Protein AF-A0A9N9N9U9-F1 (afdb_monomer)

Sequence (79 aa):
DLLLSYGVRIQYANSKRGVAIAERDHQEFEKYAYFRQDAEDFHLPLSDRSRAWVKGLRINDDIYNNTPTQLIGMSPHEA

Secondary structure (DSSP, 8-state):
-HHHHTTPPP---SSGGGGHHHHHHHHHHHHHHHHHHHHHHTTS-TT---STHHHHHHHHHHHHHHSPPTTTSS-TTT-

Foldseek 3Di:
DVCVVVVHDDDDDPDCVVCVVVVVVVVVLVVVLVVLQCVQCVPDDPVDGDPPSVVVSVVSVVCQQQDQDPVPRGGVVVD

Solvent-accessible surface area (backbone atoms only — not comparable to full-atom values): 4899 Å² total; per-residue (Å²): 108,70,54,58,76,71,69,49,83,88,79,82,77,92,45,69,80,79,43,45,66,61,53,51,51,51,55,57,54,47,55,61,49,49,56,40,42,50,63,58,31,67,79,43,60,93,92,51,78,72,71,67,43,64,70,52,46,60,60,51,50,54,49,57,35,66,38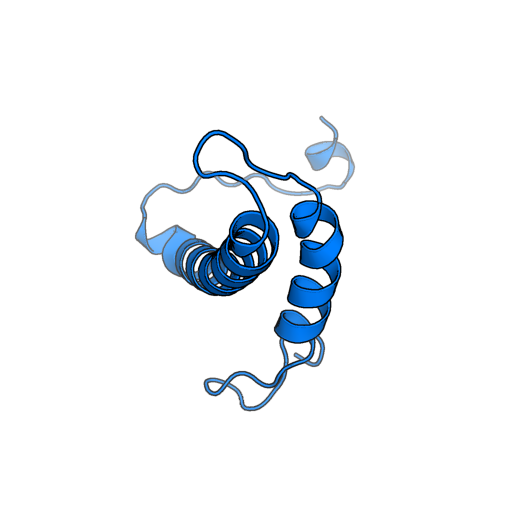,60,37,90,89,77,72,42,16,71,73,77,108

Structure (mmCIF, N/CA/C/O backbone):
data_AF-A0A9N9N9U9-F1
#
_entry.id   AF-A0A9N9N9U9-F1
#
loop_
_atom_site.group_PDB
_atom_site.id
_atom_site.type_symbol
_atom_site.label_atom_id
_atom_site.label_alt_id
_atom_site.label_comp_id
_atom_site.label_asym_id
_atom_site.label_entity_id
_atom_site.label_seq_id
_atom_site.pdbx_PDB_ins_code
_atom_site.Cartn_x
_atom_site.Cartn_y
_atom_site.Cartn_z
_atom_site.occupancy
_atom_site.B_iso_or_equiv
_atom_site.auth_seq_id
_atom_site.auth_comp_id
_atom_site.auth_asym_id
_atom_site.auth_atom_id
_atom_site.pdbx_PDB_model_num
ATOM 1 N N . ASP A 1 1 ? -25.172 -12.787 0.166 1.00 76.81 1 ASP A N 1
ATOM 2 C CA . ASP A 1 1 ? -25.186 -13.779 1.261 1.00 76.81 1 ASP A CA 1
ATOM 3 C C . ASP A 1 1 ? -23.903 -14.574 1.519 1.00 76.81 1 ASP A C 1
ATOM 5 O O . ASP A 1 1 ? -23.891 -15.308 2.494 1.00 76.81 1 ASP A O 1
ATOM 9 N N . LEU A 1 2 ? -22.791 -14.381 0.785 1.00 89.06 2 LEU A N 1
ATOM 10 C CA . LEU A 1 2 ? -21.529 -15.104 1.059 1.00 89.06 2 LEU A CA 1
ATOM 11 C C . LEU A 1 2 ? -20.933 -14.798 2.449 1.00 89.06 2 LEU A C 1
ATOM 13 O O . LEU A 1 2 ? -20.562 -15.696 3.188 1.00 89.06 2 LEU A O 1
ATOM 17 N N . LEU A 1 3 ? -20.856 -13.524 2.841 1.00 89.62 3 LEU A N 1
ATOM 18 C CA . LEU A 1 3 ? -20.291 -13.151 4.146 1.00 89.62 3 LEU A CA 1
ATOM 19 C C . LEU A 1 3 ? -21.160 -13.657 5.309 1.00 89.62 3 LEU A C 1
ATOM 21 O O . LEU A 1 3 ? -20.640 -14.153 6.304 1.00 89.62 3 LEU A O 1
ATOM 25 N N . LEU A 1 4 ? -22.485 -13.616 5.138 1.00 88.12 4 LEU A N 1
ATOM 26 C CA . LEU A 1 4 ? -23.434 -14.132 6.123 1.00 88.12 4 LEU A CA 1
ATOM 27 C C . LEU A 1 4 ? -23.349 -15.659 6.255 1.00 88.12 4 LEU A C 1
ATOM 29 O O . LEU A 1 4 ? -23.432 -16.160 7.373 1.00 88.12 4 LEU A O 1
ATOM 33 N N . SER A 1 5 ? -23.110 -16.401 5.163 1.00 93.56 5 SER A N 1
ATOM 34 C CA . SER A 1 5 ? -22.943 -17.862 5.227 1.00 93.56 5 SER A CA 1
ATOM 35 C C . SER A 1 5 ? -21.689 -18.299 5.986 1.00 93.56 5 SER A C 1
ATOM 37 O O . SER A 1 5 ? -21.668 -19.396 6.532 1.00 93.56 5 SER A O 1
ATOM 39 N N . TYR A 1 6 ? -20.666 -17.442 6.063 1.00 94.62 6 TYR A N 1
ATOM 40 C CA . TYR A 1 6 ? -19.476 -17.659 6.897 1.00 94.62 6 TYR A CA 1
ATOM 41 C C . TYR A 1 6 ? -19.604 -17.060 8.308 1.00 94.62 6 TYR A C 1
ATOM 43 O O . TYR A 1 6 ? -18.628 -17.033 9.052 1.00 94.62 6 TYR A O 1
ATOM 51 N N . GLY A 1 7 ? -20.783 -16.554 8.689 1.00 93.50 7 GLY A N 1
ATOM 52 C CA . GLY A 1 7 ? -20.998 -15.923 9.994 1.00 93.50 7 GLY A CA 1
ATOM 53 C C . GLY A 1 7 ? -20.265 -14.588 10.169 1.00 93.50 7 GLY A C 1
ATOM 54 O O . GLY A 1 7 ? -20.126 -14.103 11.292 1.00 93.50 7 GLY A O 1
ATOM 55 N N . VAL A 1 8 ? -19.796 -13.971 9.080 1.00 94.00 8 VAL A N 1
ATOM 56 C CA . VAL A 1 8 ? -19.103 -12.681 9.121 1.00 94.00 8 VAL A CA 1
ATOM 57 C C . VAL A 1 8 ? -20.127 -11.562 9.284 1.00 94.00 8 VAL A C 1
ATOM 59 O O . VAL A 1 8 ? -21.009 -11.360 8.444 1.00 94.00 8 VAL A O 1
ATOM 62 N N . ARG A 1 9 ? -19.991 -10.791 10.366 1.00 92.88 9 ARG A N 1
ATOM 63 C CA . ARG A 1 9 ? -20.823 -9.611 10.616 1.00 92.88 9 ARG A CA 1
ATOM 64 C C . ARG A 1 9 ? -20.323 -8.427 9.792 1.00 92.88 9 ARG A C 1
ATOM 66 O O . ARG A 1 9 ? -19.205 -7.963 9.983 1.00 92.88 9 ARG A O 1
ATOM 73 N N . ILE A 1 10 ? -21.192 -7.883 8.946 1.00 89.12 10 ILE A N 1
ATOM 74 C CA . ILE A 1 10 ? -20.919 -6.649 8.203 1.00 89.12 10 ILE A CA 1
ATOM 75 C C . ILE A 1 10 ? -21.195 -5.453 9.118 1.00 89.12 10 ILE A C 1
ATOM 77 O O . ILE A 1 10 ? -22.264 -5.358 9.725 1.00 89.12 10 ILE A O 1
ATOM 81 N N . GLN A 1 11 ? -20.230 -4.544 9.222 1.00 88.50 11 GLN A N 1
ATOM 82 C CA . GLN A 1 11 ? -20.389 -3.268 9.913 1.00 88.50 11 GLN A CA 1
ATOM 83 C C . GLN A 1 11 ? -20.049 -2.132 8.958 1.00 88.50 11 GLN A C 1
ATOM 85 O O . GLN A 1 11 ? -19.012 -2.158 8.298 1.00 88.50 11 GLN A O 1
ATOM 90 N N . TYR A 1 12 ? -20.924 -1.132 8.900 1.00 89.38 12 TYR A N 1
ATOM 91 C CA . TYR A 1 12 ? -20.681 0.082 8.135 1.00 89.38 12 TYR A CA 1
ATOM 92 C C . TYR A 1 12 ? -19.998 1.120 9.020 1.00 89.38 12 TYR A C 1
ATOM 94 O O . TYR A 1 12 ? -20.360 1.307 10.184 1.00 89.38 12 TYR A O 1
ATOM 102 N N . ALA A 1 13 ? -18.998 1.797 8.462 1.00 90.19 13 ALA A N 1
ATOM 103 C CA . ALA A 1 13 ? -18.314 2.870 9.156 1.00 90.19 13 ALA A CA 1
ATOM 104 C C . ALA A 1 13 ? -19.228 4.096 9.266 1.00 90.19 13 ALA A C 1
ATOM 106 O O . ALA A 1 13 ? -19.650 4.660 8.262 1.00 90.19 13 ALA A O 1
ATOM 107 N N . ASN A 1 14 ? -19.484 4.543 10.495 1.00 89.19 14 ASN A N 1
ATOM 108 C CA . ASN A 1 14 ? -20.293 5.741 10.757 1.00 89.19 14 ASN A CA 1
ATOM 109 C C . ASN A 1 14 ? -19.445 7.023 10.857 1.00 89.19 14 ASN A C 1
ATOM 111 O O . ASN A 1 14 ? -19.978 8.115 11.030 1.00 89.19 14 ASN A O 1
ATOM 115 N N . SER A 1 15 ? -18.114 6.904 10.804 1.00 91.50 15 SER A N 1
ATOM 116 C CA . SER A 1 15 ? -17.183 8.035 10.797 1.00 91.50 15 SER A CA 1
ATOM 117 C C . SER A 1 15 ? -15.821 7.622 10.241 1.00 91.50 15 SER A C 1
ATOM 119 O O . SER A 1 15 ? -15.424 6.463 10.376 1.00 91.50 15 SER A O 1
ATOM 121 N N . LYS A 1 16 ? -15.060 8.589 9.710 1.00 86.56 16 LYS A N 1
ATOM 122 C CA . LYS A 1 16 ? -13.674 8.364 9.262 1.00 86.56 16 LYS A CA 1
ATOM 123 C C . LYS A 1 16 ? -12.768 7.827 10.370 1.00 86.56 16 LYS A C 1
ATOM 125 O O . LYS A 1 16 ? -11.928 6.972 10.134 1.00 86.56 16 LYS A O 1
ATOM 130 N N . ARG A 1 17 ? -12.980 8.260 11.619 1.00 89.88 1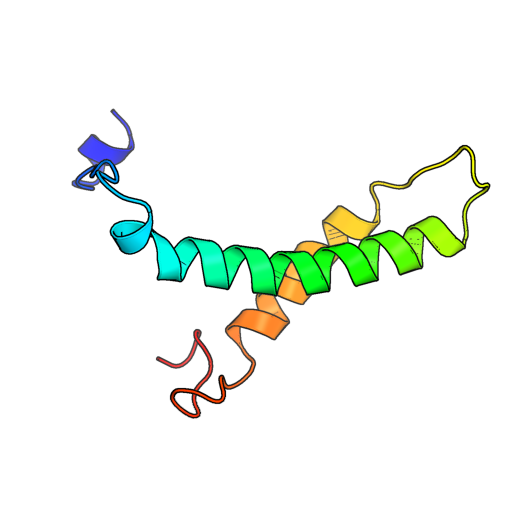7 ARG A N 1
ATOM 131 C CA . ARG A 1 17 ? -12.174 7.797 12.760 1.00 89.88 17 ARG A CA 1
ATOM 132 C C . ARG A 1 17 ? -12.263 6.281 12.962 1.00 89.88 17 ARG A C 1
ATOM 134 O O . ARG A 1 17 ? -11.276 5.680 13.366 1.00 89.88 17 ARG A O 1
ATOM 141 N N . GLY A 1 18 ? -13.411 5.674 12.655 1.00 89.69 18 GLY A N 1
ATOM 142 C CA . GLY A 1 18 ? -13.608 4.225 12.757 1.00 89.69 18 GLY A CA 1
ATOM 143 C C . GLY A 1 18 ? -12.847 3.410 11.707 1.00 89.69 18 GLY A C 1
ATOM 144 O O . GLY A 1 18 ? -12.664 2.216 11.900 1.00 89.69 18 GLY A O 1
ATOM 145 N N . VAL A 1 19 ? -12.384 4.047 10.628 1.00 93.44 19 VAL A N 1
ATOM 146 C CA . VAL A 1 19 ? -11.629 3.406 9.535 1.00 93.44 19 VAL A CA 1
ATOM 147 C C . VAL A 1 19 ? -10.204 3.935 9.407 1.00 93.44 19 VAL A C 1
ATOM 149 O O . VAL A 1 19 ? -9.469 3.492 8.535 1.00 93.44 19 VAL A O 1
ATOM 152 N N . ALA A 1 20 ? -9.780 4.831 10.302 1.00 91.62 20 ALA A N 1
ATOM 153 C CA . ALA A 1 20 ? -8.498 5.524 10.204 1.00 91.62 20 ALA A CA 1
ATOM 154 C C . ALA A 1 20 ? -7.282 4.578 10.168 1.00 91.62 20 ALA A C 1
ATOM 156 O O . ALA A 1 20 ? -6.268 4.915 9.566 1.00 91.62 20 ALA A O 1
ATOM 157 N N . ILE A 1 21 ? -7.377 3.401 10.802 1.00 88.88 21 ILE A N 1
ATOM 158 C CA . ILE A 1 21 ? -6.325 2.375 10.738 1.00 88.88 21 ILE A CA 1
ATOM 159 C C . ILE A 1 21 ? -6.237 1.792 9.325 1.00 88.88 21 ILE A C 1
ATOM 161 O O . ILE A 1 21 ? -5.159 1.802 8.747 1.00 88.88 21 ILE A O 1
ATOM 165 N N . ALA A 1 22 ? -7.365 1.360 8.755 1.00 89.94 22 ALA A N 1
ATOM 166 C CA . ALA A 1 22 ? -7.412 0.821 7.397 1.00 89.94 22 ALA A CA 1
ATOM 167 C C . ALA A 1 22 ? -7.031 1.876 6.343 1.00 89.94 22 ALA A C 1
ATOM 169 O O . ALA A 1 22 ? -6.349 1.563 5.376 1.00 89.94 22 ALA A O 1
ATOM 170 N N . GLU A 1 23 ? -7.422 3.139 6.541 1.00 92.62 23 GLU A N 1
ATOM 171 C CA . GLU A 1 23 ? -7.008 4.243 5.665 1.00 92.62 23 GLU A CA 1
ATOM 172 C C . GLU A 1 23 ? -5.493 4.472 5.718 1.00 92.62 23 GLU A C 1
ATOM 174 O O . GLU A 1 23 ? -4.861 4.619 4.675 1.00 92.62 23 GLU A O 1
ATOM 179 N N . ARG A 1 24 ? -4.900 4.499 6.920 1.00 89.38 24 ARG A N 1
ATOM 180 C CA . ARG A 1 24 ? -3.451 4.677 7.078 1.00 89.38 24 ARG A CA 1
ATOM 181 C C . ARG A 1 24 ? -2.675 3.511 6.472 1.00 89.38 24 ARG A C 1
ATOM 183 O O . ARG A 1 24 ? -1.674 3.749 5.809 1.00 89.38 24 ARG A O 1
ATOM 190 N N . ASP A 1 25 ? -3.141 2.289 6.701 1.00 86.94 25 ASP A N 1
ATOM 191 C CA . ASP A 1 25 ? -2.559 1.077 6.129 1.00 86.94 25 ASP A CA 1
ATOM 192 C C . ASP A 1 25 ? -2.579 1.120 4.593 1.00 86.94 25 ASP A C 1
ATOM 194 O O . ASP A 1 25 ? -1.540 1.000 3.947 1.00 86.94 25 ASP A O 1
ATOM 198 N N . HIS A 1 26 ? -3.735 1.445 4.007 1.00 88.69 26 HIS A N 1
ATOM 199 C CA . HIS A 1 26 ? -3.877 1.602 2.562 1.00 88.69 26 HIS A CA 1
ATOM 200 C C . HIS A 1 26 ? -2.940 2.674 1.987 1.00 88.69 26 HIS A C 1
ATOM 202 O O . HIS A 1 26 ? -2.282 2.431 0.978 1.00 88.69 26 HIS A O 1
ATOM 208 N N . GLN A 1 27 ? -2.836 3.837 2.637 1.00 89.56 27 GLN A N 1
ATOM 209 C CA . GLN A 1 27 ? -1.924 4.905 2.213 1.00 89.56 27 GLN A CA 1
ATOM 210 C C . GLN A 1 27 ? -0.457 4.476 2.252 1.00 89.56 27 GLN A C 1
ATOM 212 O O . GLN A 1 27 ? 0.331 4.909 1.411 1.00 89.56 27 GLN A O 1
ATOM 217 N N . GLU A 1 28 ? -0.067 3.663 3.233 1.00 84.81 28 GLU A N 1
ATOM 218 C CA . GLU A 1 28 ? 1.301 3.163 3.320 1.00 84.81 28 GLU A CA 1
ATOM 219 C C . GLU A 1 28 ? 1.588 2.177 2.186 1.00 84.81 28 GLU A C 1
ATOM 221 O O . GLU A 1 28 ? 2.588 2.328 1.485 1.00 84.81 28 GLU A O 1
ATOM 226 N N . PHE A 1 29 ? 0.665 1.249 1.920 1.00 84.75 29 PHE A N 1
ATOM 227 C CA . PHE A 1 29 ? 0.754 0.333 0.784 1.00 84.75 29 PHE A CA 1
ATOM 228 C C . PHE A 1 29 ? 0.813 1.068 -0.566 1.00 84.75 29 PHE A C 1
ATOM 230 O O . PHE A 1 29 ? 1.639 0.741 -1.424 1.00 84.75 29 PHE A O 1
ATOM 237 N N . GLU A 1 30 ? -0.020 2.096 -0.757 1.00 88.00 30 GLU A N 1
ATOM 238 C CA . GLU A 1 30 ? -0.055 2.889 -1.990 1.00 88.00 30 GLU A CA 1
ATOM 239 C C . GLU A 1 30 ? 1.302 3.516 -2.323 1.00 88.00 30 GLU A C 1
ATOM 241 O O . GLU A 1 30 ? 1.706 3.501 -3.485 1.00 88.00 30 GLU A O 1
ATOM 246 N N . LYS A 1 31 ? 2.057 4.006 -1.330 1.00 85.94 31 LYS A N 1
ATOM 247 C CA . LYS A 1 31 ? 3.402 4.562 -1.572 1.00 85.94 31 LYS A CA 1
ATOM 248 C C . LYS A 1 31 ? 4.306 3.547 -2.268 1.00 85.94 31 LYS A C 1
ATOM 250 O O . LYS A 1 31 ? 4.970 3.883 -3.247 1.00 85.94 31 LYS A O 1
ATOM 255 N N . TYR A 1 32 ? 4.299 2.295 -1.810 1.00 81.50 32 TYR A N 1
ATOM 256 C CA . TYR A 1 32 ? 5.087 1.220 -2.418 1.00 81.50 32 TYR A CA 1
ATOM 257 C C . TYR A 1 32 ? 4.585 0.828 -3.810 1.00 81.50 32 TYR A C 1
ATOM 259 O O . TYR A 1 32 ? 5.384 0.447 -4.671 1.00 81.50 32 TYR A O 1
ATOM 267 N N . ALA A 1 33 ? 3.275 0.912 -4.045 1.00 85.25 33 ALA A N 1
ATOM 268 C CA . ALA A 1 33 ? 2.681 0.682 -5.356 1.00 85.25 33 ALA A CA 1
ATOM 269 C C . ALA A 1 33 ? 3.129 1.745 -6.374 1.00 85.25 33 ALA A C 1
ATOM 271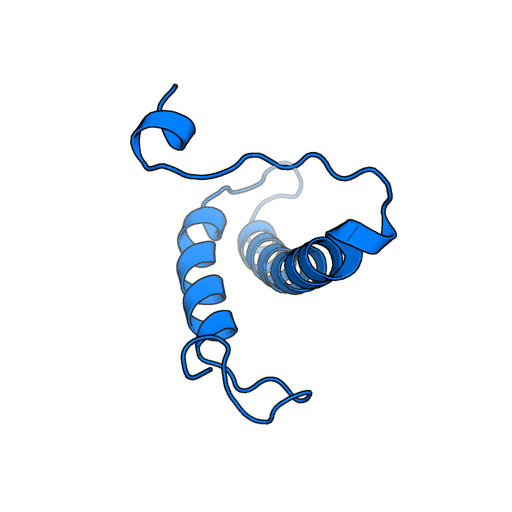 O O . ALA A 1 33 ? 3.585 1.379 -7.460 1.00 85.25 33 ALA A O 1
ATOM 272 N N . TYR A 1 34 ? 3.084 3.030 -6.003 1.00 87.00 34 TYR A N 1
ATOM 273 C CA . TYR A 1 34 ? 3.497 4.134 -6.876 1.00 87.00 34 TYR A CA 1
ATOM 274 C C . TYR A 1 34 ? 4.967 4.036 -7.279 1.00 87.00 34 TYR A C 1
ATOM 276 O O . TYR A 1 34 ? 5.268 4.149 -8.460 1.00 87.00 34 TYR A O 1
ATOM 284 N N . PHE A 1 35 ? 5.872 3.702 -6.352 1.00 86.12 35 PHE A N 1
ATOM 285 C CA . PHE A 1 35 ? 7.287 3.513 -6.701 1.00 86.12 35 PHE A CA 1
ATOM 286 C C . PHE A 1 35 ? 7.508 2.446 -7.780 1.00 86.12 35 PHE A C 1
ATOM 288 O O . PHE A 1 35 ? 8.370 2.610 -8.643 1.00 86.12 35 PHE A O 1
ATOM 295 N N . ARG A 1 36 ? 6.743 1.347 -7.754 1.00 85.81 36 ARG A N 1
ATOM 296 C CA . ARG A 1 36 ? 6.838 0.313 -8.796 1.00 85.81 36 ARG A CA 1
ATOM 297 C C . ARG A 1 36 ? 6.229 0.756 -10.108 1.00 85.81 36 ARG A C 1
ATOM 299 O O . ARG A 1 36 ? 6.786 0.437 -11.154 1.00 85.81 36 ARG A O 1
ATOM 306 N N . GLN A 1 37 ? 5.085 1.428 -10.046 1.00 90.06 37 GLN A N 1
ATOM 307 C CA . GLN A 1 37 ? 4.470 1.983 -11.237 1.00 90.06 37 GLN A CA 1
ATOM 308 C C . GLN A 1 37 ? 5.444 2.939 -1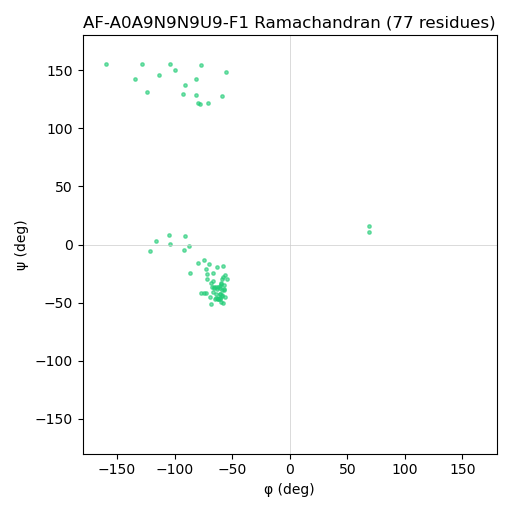1.929 1.00 90.06 37 GLN A C 1
ATOM 310 O O . GLN A 1 37 ? 5.721 2.752 -13.108 1.00 90.06 37 GLN A O 1
ATOM 315 N N . ASP A 1 38 ? 6.023 3.878 -11.184 1.00 89.50 38 ASP A N 1
ATOM 316 C CA . ASP A 1 38 ? 6.981 4.848 -11.707 1.00 89.50 38 ASP A CA 1
ATOM 317 C C . ASP A 1 38 ? 8.217 4.161 -12.294 1.00 89.50 38 ASP A C 1
ATOM 319 O O . ASP A 1 38 ? 8.656 4.527 -13.378 1.00 89.50 38 ASP A O 1
ATOM 323 N N . ALA A 1 39 ? 8.763 3.136 -11.630 1.00 88.81 39 ALA A N 1
ATOM 324 C CA . ALA A 1 39 ? 9.923 2.398 -12.134 1.00 88.81 39 ALA A CA 1
ATOM 325 C C . ALA A 1 39 ? 9.647 1.673 -13.464 1.00 88.81 39 ALA A C 1
ATOM 327 O O . ALA A 1 39 ? 10.513 1.624 -14.335 1.00 88.81 39 ALA A O 1
ATOM 328 N N . GLU A 1 40 ? 8.452 1.110 -13.630 1.00 88.56 40 GLU A N 1
ATOM 329 C CA . GLU A 1 40 ? 8.048 0.409 -14.855 1.00 88.56 40 GLU A CA 1
ATOM 330 C C . GLU A 1 40 ? 7.679 1.393 -15.973 1.00 88.56 40 GLU A C 1
ATOM 332 O O . GLU A 1 40 ? 8.084 1.205 -17.121 1.00 88.56 40 GLU A O 1
ATOM 337 N N . ASP A 1 41 ? 6.967 2.471 -15.637 1.00 90.44 41 ASP A N 1
ATOM 338 C CA . ASP A 1 41 ? 6.568 3.515 -16.583 1.00 90.44 41 ASP A CA 1
ATOM 339 C C . ASP A 1 41 ? 7.769 4.381 -17.023 1.00 90.44 41 ASP A C 1
ATOM 341 O O . ASP A 1 41 ? 7.771 4.894 -18.140 1.00 90.44 41 ASP A O 1
ATOM 345 N N . PHE A 1 42 ? 8.836 4.492 -16.219 1.00 90.69 42 PHE A N 1
ATOM 346 C CA . PHE A 1 42 ? 10.057 5.246 -16.558 1.00 90.69 42 PHE A CA 1
ATOM 347 C C . PHE A 1 42 ? 10.734 4.768 -17.851 1.00 90.69 42 PHE A C 1
ATOM 349 O O . PHE A 1 42 ? 11.403 5.542 -18.536 1.00 90.69 42 PHE A O 1
ATOM 356 N N . HIS A 1 43 ? 10.569 3.492 -18.199 1.00 87.00 43 HIS A N 1
ATOM 357 C CA . HIS A 1 43 ? 11.142 2.904 -19.409 1.00 87.00 43 HIS A CA 1
ATOM 358 C C . HIS A 1 43 ? 10.253 3.062 -20.649 1.00 87.00 43 HIS A C 1
ATOM 360 O O . HIS A 1 43 ? 10.637 2.621 -21.735 1.00 87.00 43 HIS A O 1
ATOM 366 N N . LEU A 1 44 ? 9.079 3.677 -20.505 1.00 89.12 44 LEU A N 1
ATOM 367 C CA . LEU A 1 44 ? 8.096 3.826 -21.566 1.00 89.12 44 LEU A CA 1
ATOM 368 C C . LEU A 1 44 ? 8.092 5.253 -22.127 1.00 89.12 44 LEU A C 1
ATOM 370 O O . LEU A 1 44 ? 8.456 6.211 -21.442 1.00 89.12 44 LEU A O 1
ATOM 374 N N . PRO A 1 45 ? 7.657 5.430 -23.386 1.00 91.81 45 PRO A N 1
ATOM 375 C CA . PRO A 1 45 ? 7.309 6.748 -23.895 1.00 91.81 45 PRO A CA 1
ATOM 376 C C . PRO A 1 45 ? 6.263 7.426 -23.001 1.00 91.81 45 PRO A C 1
ATOM 378 O O . PRO A 1 45 ? 5.376 6.768 -22.473 1.00 91.81 45 PRO A O 1
ATOM 381 N N . LEU A 1 46 ? 6.297 8.759 -22.906 1.00 83.19 46 LEU A N 1
ATOM 382 C CA . LEU A 1 46 ? 5.371 9.542 -22.065 1.0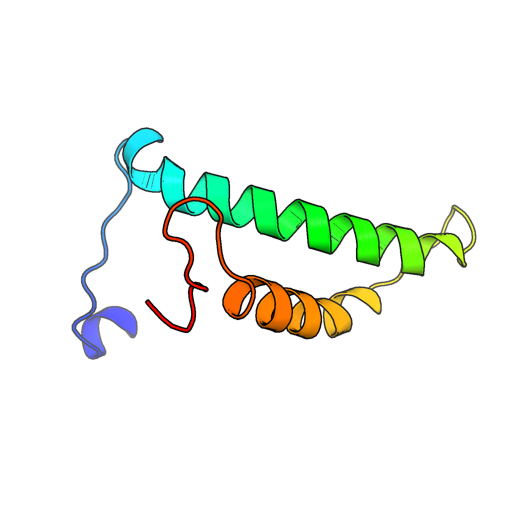0 83.19 46 LEU A CA 1
ATOM 383 C C . LEU A 1 46 ? 3.876 9.345 -22.400 1.00 83.19 46 LEU A C 1
ATOM 385 O O . LEU A 1 46 ? 3.014 9.702 -21.597 1.00 83.19 46 LEU A O 1
ATOM 389 N N . SER A 1 47 ? 3.558 8.828 -23.591 1.00 87.62 47 SER A N 1
ATOM 390 C CA . SER A 1 47 ? 2.193 8.491 -24.012 1.00 87.62 47 SER A CA 1
ATOM 391 C C . SER A 1 47 ? 1.688 7.163 -23.451 1.00 87.62 47 SER A C 1
ATOM 393 O O . SER A 1 47 ? 0.482 6.911 -23.479 1.00 87.62 47 SER A O 1
ATOM 395 N N . ASP A 1 48 ? 2.592 6.326 -22.953 1.00 87.00 48 ASP A N 1
ATOM 396 C CA . ASP A 1 48 ? 2.338 4.927 -22.663 1.00 87.00 48 ASP A CA 1
ATOM 397 C C . ASP A 1 48 ? 2.408 4.691 -21.153 1.00 87.00 48 ASP A C 1
ATOM 399 O O . ASP A 1 48 ? 3.170 5.324 -20.426 1.00 87.00 48 ASP A O 1
ATOM 403 N N . ARG A 1 49 ? 1.580 3.766 -20.668 1.00 85.44 49 ARG A N 1
ATOM 404 C CA . ARG A 1 49 ? 1.635 3.274 -19.290 1.00 85.44 49 ARG A CA 1
ATOM 405 C C . ARG A 1 49 ? 1.529 1.768 -19.293 1.00 85.44 49 ARG A C 1
ATOM 407 O O . ARG A 1 49 ? 0.749 1.193 -20.059 1.00 85.44 49 ARG A O 1
ATOM 414 N N . SER A 1 50 ? 2.267 1.127 -18.405 1.00 84.94 50 SER A N 1
ATOM 415 C CA . SER A 1 50 ? 2.248 -0.315 -18.240 1.00 84.94 50 SER A CA 1
ATOM 416 C C . SER A 1 50 ? 1.369 -0.713 -17.060 1.00 84.94 50 SER A C 1
ATOM 418 O O . SER A 1 50 ? 1.216 -0.003 -16.072 1.00 84.94 50 SER A O 1
ATOM 420 N N . ARG A 1 51 ? 0.775 -1.904 -17.155 1.00 87.62 51 ARG A N 1
ATOM 421 C CA . ARG A 1 51 ? 0.157 -2.601 -16.013 1.00 87.62 51 ARG A CA 1
ATOM 422 C C . ARG A 1 51 ? 1.026 -3.759 -15.520 1.00 87.62 51 ARG A C 1
ATOM 424 O O . ARG A 1 51 ? 0.572 -4.545 -14.692 1.00 87.62 51 ARG A O 1
ATOM 431 N N . ALA A 1 52 ? 2.252 -3.900 -16.029 1.00 87.25 52 ALA A N 1
ATOM 432 C CA . ALA A 1 52 ? 3.174 -4.961 -15.627 1.00 87.25 52 ALA A CA 1
ATOM 433 C C . ALA A 1 52 ? 3.508 -4.884 -14.130 1.00 87.25 52 ALA A C 1
ATOM 435 O O . ALA A 1 52 ? 3.510 -5.920 -13.459 1.00 87.25 52 ALA A O 1
ATOM 436 N N . TRP A 1 53 ? 3.640 -3.665 -13.592 1.00 87.44 53 TRP A N 1
ATOM 437 C CA . TRP A 1 53 ? 3.886 -3.403 -12.171 1.00 87.44 53 TRP A CA 1
ATOM 438 C C . TRP A 1 53 ? 2.830 -4.017 -11.238 1.00 87.44 53 TRP A C 1
ATOM 440 O O . TRP A 1 53 ? 3.155 -4.379 -10.108 1.00 87.44 53 TRP A O 1
ATOM 450 N N . VAL A 1 54 ? 1.592 -4.234 -11.712 1.00 87.31 54 VAL A N 1
ATOM 451 C CA . VAL A 1 54 ? 0.510 -4.869 -10.934 1.00 87.31 54 VAL A CA 1
ATOM 452 C C . VAL A 1 54 ? 0.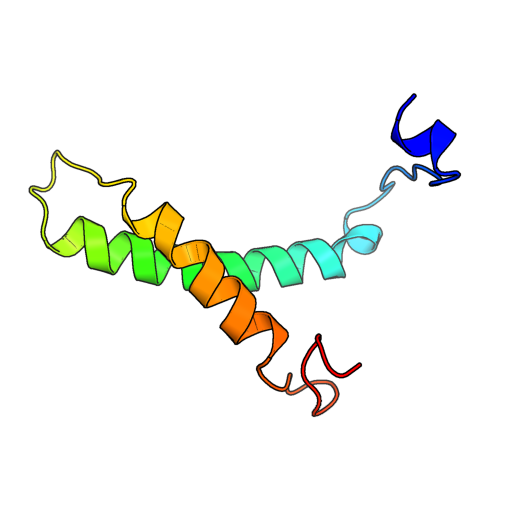901 -6.280 -10.488 1.00 87.31 54 VAL A C 1
ATOM 454 O O . VAL A 1 54 ? 0.555 -6.697 -9.386 1.00 87.31 54 VAL A O 1
ATOM 457 N N . LYS A 1 55 ? 1.671 -7.023 -11.297 1.00 84.88 55 LYS A N 1
ATOM 458 C CA . LYS A 1 55 ? 2.179 -8.349 -10.897 1.00 84.88 55 LYS A CA 1
ATOM 459 C C . LYS A 1 55 ? 3.179 -8.250 -9.742 1.00 84.88 55 LYS A C 1
ATOM 461 O O . LYS A 1 55 ? 3.243 -9.156 -8.917 1.00 84.88 55 LYS A O 1
ATOM 466 N N . GLY A 1 56 ? 3.922 -7.147 -9.674 1.00 81.56 56 GLY A N 1
ATOM 467 C CA . GLY A 1 56 ? 4.878 -6.852 -8.610 1.00 81.56 56 GLY A CA 1
ATOM 468 C C . GLY A 1 56 ? 4.234 -6.435 -7.286 1.00 81.56 56 GLY A C 1
ATOM 469 O O . GLY A 1 56 ? 4.920 -6.458 -6.268 1.00 81.56 56 GLY A O 1
ATOM 470 N N . LEU A 1 57 ? 2.934 -6.111 -7.261 1.00 83.69 57 LEU A N 1
ATOM 471 C CA . LEU A 1 57 ? 2.237 -5.726 -6.028 1.00 83.69 57 LEU A CA 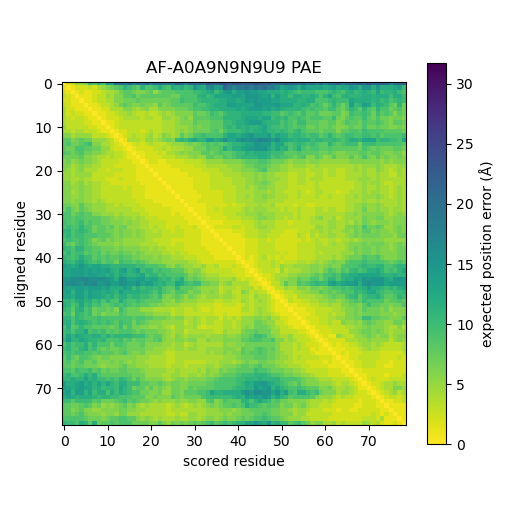1
ATOM 472 C C . LEU A 1 57 ? 2.243 -6.826 -4.970 1.00 83.69 57 LEU A C 1
ATOM 474 O O . LEU A 1 57 ? 2.404 -6.519 -3.797 1.00 83.69 57 LEU A O 1
ATOM 478 N N . ARG A 1 58 ? 2.154 -8.100 -5.374 1.00 82.19 58 ARG A N 1
ATOM 479 C CA . ARG A 1 58 ? 2.244 -9.228 -4.430 1.00 82.19 58 ARG A CA 1
ATOM 480 C C . ARG A 1 58 ? 3.558 -9.236 -3.655 1.00 82.19 58 ARG A C 1
ATOM 482 O O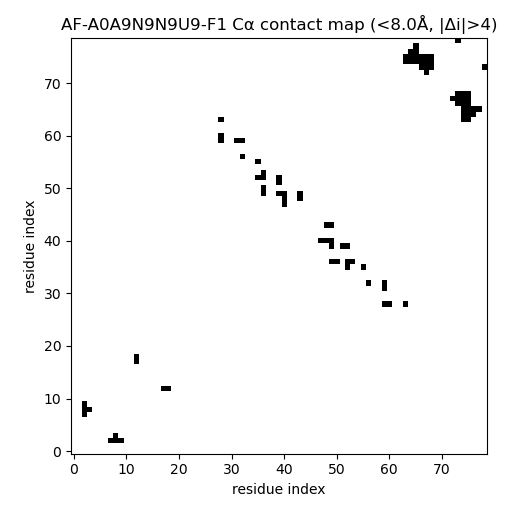 . ARG A 1 58 ? 3.556 -9.478 -2.462 1.00 82.19 58 ARG A O 1
ATOM 489 N N . ILE A 1 59 ? 4.663 -8.909 -4.327 1.00 80.62 59 ILE A N 1
ATOM 490 C CA . ILE A 1 59 ? 5.981 -8.839 -3.687 1.00 80.62 59 ILE A CA 1
ATOM 491 C C . ILE A 1 59 ? 6.007 -7.706 -2.653 1.00 80.62 59 ILE A C 1
ATOM 493 O O . ILE A 1 59 ? 6.626 -7.851 -1.605 1.00 80.62 59 ILE A O 1
ATOM 497 N N . ASN A 1 60 ? 5.336 -6.583 -2.929 1.00 80.31 60 ASN A N 1
ATOM 498 C CA . ASN A 1 60 ? 5.220 -5.499 -1.952 1.00 80.31 60 ASN A CA 1
ATOM 499 C C . ASN A 1 60 ? 4.382 -5.914 -0.745 1.00 80.31 60 ASN A C 1
ATOM 501 O O . ASN A 1 60 ? 4.773 -5.602 0.371 1.00 80.31 60 ASN A O 1
ATOM 505 N N . ASP A 1 61 ? 3.284 -6.632 -0.969 1.00 82.31 61 ASP A N 1
ATOM 506 C CA . ASP A 1 61 ? 2.430 -7.172 0.092 1.00 82.31 61 ASP A CA 1
ATOM 507 C C . ASP A 1 61 ? 3.208 -8.131 1.002 1.00 82.31 61 ASP A C 1
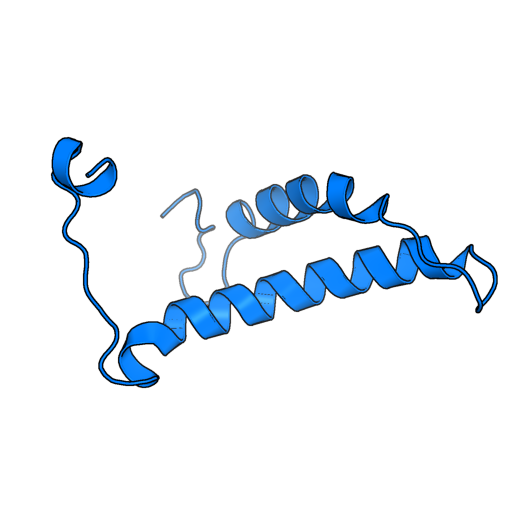ATOM 509 O O . ASP A 1 61 ? 3.163 -8.009 2.225 1.00 82.31 61 ASP A O 1
ATOM 513 N N . ASP A 1 62 ? 3.986 -9.042 0.412 1.00 85.75 62 ASP A N 1
ATOM 514 C CA . ASP A 1 62 ? 4.830 -9.968 1.165 1.00 85.75 62 ASP A CA 1
ATOM 515 C C . ASP A 1 62 ? 5.879 -9.209 1.985 1.00 85.75 62 ASP A C 1
ATOM 517 O O . ASP A 1 62 ? 6.047 -9.473 3.173 1.00 85.75 62 ASP A O 1
ATOM 521 N N . ILE A 1 63 ? 6.572 -8.232 1.394 1.00 84.69 63 ILE A N 1
ATOM 522 C CA . ILE A 1 63 ? 7.560 -7.430 2.129 1.00 84.69 63 ILE A CA 1
ATOM 523 C C . ILE A 1 63 ? 6.884 -6.649 3.258 1.00 84.69 63 ILE A C 1
ATOM 525 O O . ILE A 1 63 ? 7.379 -6.663 4.382 1.00 84.69 63 ILE A O 1
ATOM 529 N N . TYR A 1 64 ? 5.757 -5.994 2.982 1.00 83.69 64 TYR A N 1
ATOM 530 C CA . TYR A 1 64 ? 5.035 -5.175 3.952 1.00 83.69 64 TYR A CA 1
ATOM 531 C C . TYR A 1 64 ? 4.577 -6.002 5.157 1.00 83.69 64 TYR A C 1
ATOM 533 O O . TYR A 1 64 ? 4.847 -5.636 6.300 1.00 83.69 64 TYR A O 1
ATOM 541 N N . ASN A 1 65 ? 3.985 -7.171 4.908 1.00 86.94 65 ASN A N 1
ATOM 542 C CA . ASN A 1 65 ? 3.480 -8.047 5.963 1.00 86.94 65 ASN A CA 1
ATOM 543 C C . ASN A 1 65 ? 4.582 -8.763 6.755 1.00 86.94 65 ASN A C 1
ATOM 545 O O . ASN A 1 65 ? 4.325 -9.180 7.880 1.00 86.94 65 ASN A O 1
ATOM 549 N N . ASN A 1 66 ? 5.793 -8.893 6.204 1.00 90.00 66 ASN A N 1
ATOM 550 C CA . ASN A 1 66 ? 6.928 -9.547 6.867 1.00 90.00 66 ASN A CA 1
ATOM 551 C C . ASN A 1 66 ? 7.982 -8.564 7.407 1.00 90.00 66 ASN A C 1
ATOM 553 O O . ASN A 1 66 ? 8.986 -8.988 7.975 1.00 90.00 66 ASN A O 1
ATOM 557 N N . THR A 1 67 ? 7.790 -7.252 7.246 1.00 87.19 67 THR A N 1
ATOM 558 C CA . THR A 1 67 ? 8.712 -6.244 7.790 1.00 87.19 67 THR A CA 1
ATOM 559 C C . THR A 1 67 ? 8.242 -5.789 9.170 1.00 87.19 67 THR A C 1
ATOM 561 O O . THR A 1 67 ? 7.083 -5.394 9.313 1.00 87.19 67 THR A O 1
ATOM 564 N N . PRO A 1 68 ? 9.113 -5.783 10.196 1.00 88.94 68 PRO A N 1
ATOM 565 C CA . PRO A 1 68 ? 8.748 -5.273 11.507 1.00 88.94 68 PRO A CA 1
ATOM 566 C C . PRO A 1 68 ? 8.305 -3.815 11.469 1.00 88.94 68 PRO A C 1
ATOM 568 O O . PRO A 1 68 ? 9.009 -2.934 10.970 1.00 88.94 68 PRO A O 1
ATOM 571 N N . THR A 1 69 ? 7.137 -3.546 12.042 1.00 83.12 69 THR A N 1
ATOM 572 C CA . THR A 1 69 ? 6.642 -2.178 12.185 1.00 83.12 69 THR A CA 1
ATOM 573 C C . THR A 1 69 ? 7.285 -1.514 13.400 1.00 83.12 69 THR A C 1
ATOM 575 O O . THR A 1 69 ? 7.463 -2.129 14.452 1.00 83.12 69 THR A O 1
ATOM 578 N N . GLN A 1 70 ? 7.593 -0.219 13.297 1.00 82.00 70 GLN A N 1
ATOM 579 C CA . GLN A 1 70 ? 8.199 0.541 14.403 1.00 82.00 70 GLN A CA 1
ATOM 580 C C . GLN A 1 70 ? 7.290 0.646 15.639 1.00 82.00 70 GLN A C 1
ATOM 582 O O . GLN A 1 70 ? 7.771 0.942 16.729 1.00 82.00 70 GLN A O 1
ATOM 587 N N . LEU A 1 71 ? 5.981 0.429 15.473 1.00 82.06 71 LEU A N 1
ATOM 588 C CA . LEU A 1 71 ? 4.992 0.613 16.532 1.00 82.06 71 LEU A CA 1
ATOM 589 C C . LEU A 1 71 ? 5.036 -0.509 17.578 1.00 82.06 71 LEU A C 1
ATOM 591 O O . LEU A 1 71 ? 4.909 -0.238 18.769 1.00 82.06 71 LEU A O 1
ATOM 595 N N . ILE A 1 72 ? 5.188 -1.756 17.121 1.00 83.00 72 ILE A N 1
ATOM 596 C CA . ILE A 1 72 ? 5.145 -2.960 17.968 1.00 83.00 72 ILE A CA 1
ATOM 597 C C . ILE A 1 72 ? 6.432 -3.791 17.893 1.00 83.00 72 ILE A C 1
ATOM 599 O O . ILE A 1 72 ? 6.575 -4.756 18.636 1.00 83.00 72 ILE A O 1
ATOM 603 N N . GLY A 1 73 ? 7.379 -3.424 17.022 1.00 88.69 73 GLY A N 1
ATOM 604 C CA . GLY A 1 73 ? 8.650 -4.136 16.851 1.00 88.69 73 GLY A CA 1
ATOM 605 C C . GLY A 1 73 ? 8.515 -5.524 16.218 1.00 88.69 73 GLY A C 1
ATOM 606 O O . GLY A 1 73 ? 9.483 -6.276 16.216 1.00 88.69 73 GLY A O 1
ATOM 607 N N . MET A 1 74 ? 7.334 -5.853 15.692 1.00 91.44 74 MET A N 1
ATOM 608 C CA . MET A 1 74 ? 6.993 -7.113 15.029 1.00 91.44 74 MET A CA 1
ATOM 609 C C . MET A 1 74 ? 6.374 -6.818 13.667 1.00 91.44 74 MET A C 1
ATOM 611 O O . MET A 1 74 ? 5.832 -5.723 13.441 1.00 91.44 74 MET A O 1
ATOM 615 N N . SER A 1 75 ? 6.476 -7.774 12.750 1.00 90.56 75 SER A N 1
ATOM 616 C CA . SER A 1 75 ? 5.785 -7.695 11.466 1.00 90.56 75 SER A CA 1
ATOM 617 C C . SER A 1 75 ? 4.298 -8.036 11.622 1.00 90.56 75 SER A C 1
ATOM 619 O O . SER A 1 75 ? 3.935 -8.759 12.553 1.00 90.56 75 SER A O 1
ATOM 621 N N . PRO A 1 76 ? 3.415 -7.546 10.732 1.00 87.56 76 PRO A N 1
ATOM 622 C CA . PRO A 1 76 ? 2.003 -7.932 10.745 1.00 87.56 76 PRO A CA 1
ATOM 623 C C . PRO A 1 76 ? 1.774 -9.448 10.686 1.00 87.56 76 PRO A C 1
ATOM 625 O O . PRO A 1 76 ? 0.781 -9.928 11.216 1.00 87.56 76 PRO A O 1
ATOM 628 N N . HIS A 1 77 ? 2.679 -10.200 10.054 1.00 90.88 77 HIS A N 1
ATOM 629 C CA . HIS A 1 77 ? 2.613 -11.657 9.975 1.00 90.88 77 HIS A CA 1
ATOM 630 C C . HIS A 1 77 ? 2.924 -12.364 11.306 1.00 90.88 77 HIS A C 1
ATOM 632 O O . HIS A 1 77 ? 2.428 -13.463 11.542 1.00 90.88 77 HIS A O 1
ATOM 638 N N . GLU A 1 78 ? 3.754 -11.761 12.159 1.00 90.12 78 GLU A N 1
ATOM 639 C CA . GLU A 1 78 ? 4.168 -12.339 13.446 1.00 90.12 78 GLU A CA 1
ATOM 640 C C . GLU A 1 78 ? 3.205 -12.030 14.601 1.00 90.12 78 GLU A C 1
ATOM 642 O O . GLU A 1 78 ? 3.210 -12.758 15.595 1.00 90.12 78 GLU A O 1
ATOM 647 N N . ALA A 1 79 ? 2.439 -10.940 14.493 1.00 87.81 79 ALA A N 1
ATOM 648 C CA . ALA A 1 79 ? 1.519 -10.454 15.525 1.00 87.81 79 ALA A CA 1
ATOM 649 C C . ALA A 1 79 ? 0.217 -11.271 15.602 1.00 87.81 79 ALA A C 1
ATOM 651 O O . ALA A 1 79 ? -0.245 -11.508 16.743 1.00 87.81 79 ALA A O 1
#

Radius of gyration: 17.11 Å; Cα contacts (8 Å, |Δi|>4): 46; chains: 1; bounding box: 36×27×42 Å

Mean predicted aligned error: 6.25 Å

Organism: Funneliformis mosseae (NCBI:txid27381)

Nearest PDB structures (foldseek):
  3b0b-assembly1_C  TM=4.589E-01  e=5.930E+00  Gallus gallus

pLDDT: mean 87.6, std 3.54, range [76.81, 94.62]